Protein AF-A0A7W0AEX4-F1 (afdb_monomer)

pLDDT: mean 89.09, std 12.44, range [40.94, 96.94]

Secondary structure (DSSP, 8-state):
-EEEEEEEEEEPTTS-EEEEEEEEEEESSHHHHHHHHHHHH--HHHHTTTPEEEEEEEETTTTEE----

Nearest PDB structures (foldseek):
  5jhd-assembly1_D  TM=5.077E-01  e=1.606E+00  Homo sapiens
  8zox-assembly1_D  TM=5.909E-01  e=4.163E+00  Homo sapiens
  4mnh-assembly2_D  TM=6.016E-01  e=5.950E+00  Homo sapiens
  5i5k-assembly1_B  TM=4.001E-01  e=8.013E+00  Homo sapiens

Sequence (69 aa):
MEHFLVDVYAVDPRGHDMHLGGGLFQAPSSKAAEDMATEEYWRPQLANQGFDIGFHTDLPGTGKRVKVL

Organism: NCBI:txid321266

Solvent-accessible surface area (backbone atoms only — not comparable to full-atom values): 4058 Å² total; per-residue (Å²): 116,47,62,30,37,39,39,36,28,41,28,38,88,87,72,51,76,42,82,62,48,66,49,80,32,81,22,84,43,70,68,55,30,50,52,53,48,39,75,73,52,60,58,77,70,42,50,79,72,55,30,44,83,42,79,48,40,28,37,83,90,71,80,44,73,58,80,83,130

Radius of gyration: 12.1 Å; Cα contacts (8 Å, |Δi|>4): 133; chains: 1; bounding box: 33×22×33 Å

Foldseek 3Di:
DAKKWKWKWWQAPVRDTDTQDIDIDDDPDQVRRVVVVCVVRPDVVSVVVVTDMDMFIDHPVPRDTDDDD

Structure (mmCIF, N/CA/C/O backbone):
data_AF-A0A7W0AEX4-F1
#
_entry.id   AF-A0A7W0AEX4-F1
#
loop_
_atom_site.group_PDB
_atom_site.id
_atom_site.type_symbol
_atom_site.label_atom_id
_atom_site.label_alt_id
_atom_site.label_comp_id
_atom_site.label_asym_id
_atom_site.label_entity_id
_atom_site.label_seq_id
_atom_site.pdbx_PDB_ins_code
_atom_site.Cartn_x
_atom_site.Cartn_y
_atom_site.Cartn_z
_atom_site.occupancy
_atom_site.B_iso_or_equiv
_atom_site.auth_seq_id
_atom_site.auth_comp_id
_atom_site.auth_asym_id
_atom_site.auth_atom_id
_atom_site.pdbx_PDB_model_num
ATOM 1 N N . MET A 1 1 ? -9.026 3.309 16.892 1.00 80.25 1 MET A N 1
ATOM 2 C CA . MET A 1 1 ? -8.743 2.256 15.898 1.00 80.25 1 MET A CA 1
ATOM 3 C C . MET A 1 1 ? -9.932 2.187 14.979 1.00 80.25 1 MET A C 1
ATOM 5 O O . MET A 1 1 ? -11.054 2.195 15.472 1.00 80.25 1 MET A O 1
ATOM 9 N N . GLU A 1 2 ? -9.673 2.147 13.685 1.00 88.00 2 GLU A N 1
ATOM 10 C CA . GLU A 1 2 ? -10.682 2.093 12.633 1.00 88.00 2 GLU A CA 1
ATOM 11 C C . GLU A 1 2 ? -10.369 0.923 11.700 1.00 88.00 2 GLU A C 1
ATOM 13 O O . GLU A 1 2 ? -9.276 0.353 11.748 1.00 88.00 2 GLU A O 1
ATOM 18 N N . HIS A 1 3 ? -11.348 0.548 10.883 1.00 91.56 3 HIS A N 1
ATOM 19 C CA . HIS A 1 3 ? -11.146 -0.420 9.816 1.00 91.56 3 HIS A CA 1
ATOM 20 C C . HIS A 1 3 ? -10.857 0.326 8.518 1.00 91.56 3 HIS A C 1
ATOM 22 O O . HIS A 1 3 ? -11.576 1.263 8.181 1.00 91.56 3 HIS A O 1
ATOM 28 N N . PHE A 1 4 ? -9.845 -0.121 7.787 1.00 93.81 4 PHE A N 1
ATOM 29 C CA . PHE A 1 4 ? -9.463 0.395 6.480 1.00 93.81 4 PHE A CA 1
ATOM 30 C C . PHE A 1 4 ? -9.486 -0.758 5.485 1.00 93.81 4 PHE A C 1
ATOM 32 O O . PHE A 1 4 ? -8.923 -1.815 5.759 1.00 93.81 4 PHE A O 1
ATOM 39 N N . LEU A 1 5 ? -10.152 -0.572 4.352 1.00 94.56 5 LEU A N 1
ATOM 40 C CA . LEU A 1 5 ? -10.011 -1.466 3.210 1.00 94.56 5 LEU A CA 1
ATOM 41 C C . LEU A 1 5 ? -8.821 -0.959 2.397 1.00 94.56 5 LEU A C 1
ATOM 43 O O . LEU A 1 5 ? -8.859 0.184 1.950 1.00 94.56 5 LEU A O 1
ATOM 47 N N . VAL A 1 6 ? -7.769 -1.761 2.265 1.00 95.56 6 VAL A N 1
ATOM 48 C CA . VAL A 1 6 ? -6.545 -1.375 1.552 1.00 95.56 6 VAL A CA 1
ATOM 49 C C . VAL A 1 6 ? -6.307 -2.353 0.415 1.00 95.56 6 VAL A C 1
ATOM 51 O O . VAL A 1 6 ? -6.093 -3.535 0.676 1.00 95.56 6 VAL A O 1
ATOM 54 N N . ASP A 1 7 ? -6.300 -1.851 -0.816 1.00 95.69 7 ASP A N 1
ATOM 55 C CA . ASP A 1 7 ? -5.793 -2.563 -1.989 1.00 95.69 7 ASP A CA 1
ATOM 56 C C . ASP A 1 7 ? -4.357 -2.112 -2.280 1.00 95.69 7 ASP A C 1
ATOM 58 O O . ASP A 1 7 ? -4.047 -0.917 -2.255 1.00 95.69 7 ASP A O 1
ATOM 62 N N . VAL A 1 8 ? -3.482 -3.068 -2.577 1.00 96.38 8 VAL A N 1
ATOM 63 C CA . VAL A 1 8 ? -2.055 -2.869 -2.837 1.00 96.38 8 VAL A CA 1
ATOM 64 C C . VAL A 1 8 ? -1.760 -3.132 -4.308 1.00 96.38 8 VAL A C 1
ATOM 66 O O . VAL A 1 8 ? -2.175 -4.144 -4.880 1.00 96.38 8 VAL A O 1
ATOM 69 N N . TYR A 1 9 ? -0.992 -2.236 -4.915 1.00 96.50 9 TYR A N 1
ATOM 70 C CA . TYR A 1 9 ? -0.610 -2.282 -6.320 1.00 96.50 9 TYR A CA 1
ATOM 71 C C . TYR A 1 9 ? 0.909 -2.196 -6.468 1.00 96.50 9 TYR A C 1
ATOM 73 O O . TYR A 1 9 ? 1.586 -1.528 -5.689 1.00 96.50 9 TYR A O 1
ATOM 81 N N . ALA A 1 10 ? 1.441 -2.848 -7.497 1.00 96.94 10 ALA A N 1
ATOM 82 C CA . ALA A 1 10 ? 2.759 -2.549 -8.034 1.00 96.94 10 ALA A CA 1
ATOM 83 C C . ALA A 1 10 ? 2.590 -1.634 -9.243 1.00 96.94 10 ALA A C 1
ATOM 85 O O . ALA A 1 10 ? 1.917 -2.007 -10.202 1.00 96.94 10 ALA A O 1
ATOM 86 N N . VAL A 1 11 ? 3.203 -0.462 -9.196 1.00 96.25 11 VAL A N 1
ATOM 87 C CA . VAL A 1 11 ? 3.159 0.547 -10.251 1.00 96.25 11 VAL A CA 1
ATOM 88 C C . VAL A 1 11 ? 4.437 0.427 -11.065 1.00 96.25 11 VAL A C 1
ATOM 90 O O . VAL A 1 11 ? 5.532 0.567 -10.524 1.00 96.25 11 VAL A O 1
ATOM 93 N N . ASP A 1 12 ? 4.321 0.111 -12.351 1.00 94.00 12 ASP A N 1
ATOM 94 C CA . ASP A 1 12 ? 5.488 0.023 -13.225 1.00 94.00 12 ASP A C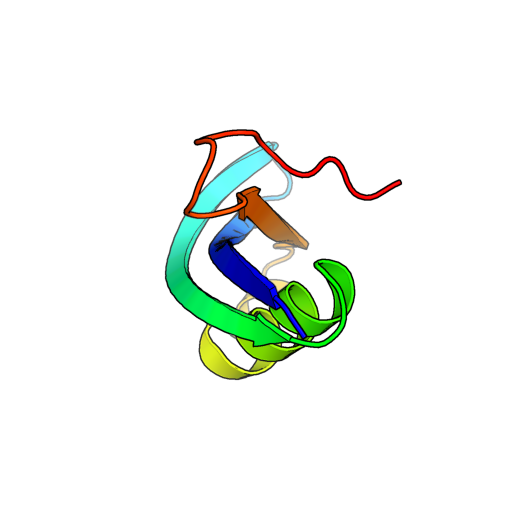A 1
ATOM 95 C C . ASP A 1 12 ? 6.046 1.427 -13.574 1.00 94.00 12 ASP A C 1
ATOM 97 O O . ASP A 1 12 ? 5.341 2.433 -13.445 1.00 94.00 12 ASP A O 1
ATOM 101 N N . PRO A 1 13 ? 7.287 1.539 -14.088 1.00 92.00 13 PRO A N 1
ATOM 102 C CA . PRO A 1 13 ? 7.863 2.826 -14.505 1.00 92.00 13 PRO A CA 1
ATOM 103 C C . PRO A 1 13 ? 7.091 3.569 -15.606 1.00 92.00 13 PRO A C 1
ATOM 105 O O . PRO A 1 13 ? 7.404 4.717 -15.919 1.00 92.00 13 PRO A O 1
ATOM 108 N N . ARG A 1 14 ? 6.139 2.904 -16.266 1.00 93.25 14 ARG A N 1
ATOM 109 C CA . ARG A 1 14 ? 5.278 3.468 -17.310 1.00 93.25 14 ARG A CA 1
ATOM 110 C C . ARG A 1 14 ? 3.939 3.946 -16.734 1.00 93.25 14 ARG A C 1
ATOM 112 O O . ARG A 1 14 ? 3.140 4.497 -17.488 1.00 93.25 14 ARG A O 1
ATOM 119 N N . GLY A 1 15 ? 3.711 3.779 -15.429 1.00 89.75 15 GLY A N 1
ATOM 120 C CA . GLY A 1 15 ? 2.492 4.161 -14.722 1.00 89.75 15 GLY A CA 1
ATOM 121 C C . GLY A 1 15 ? 1.358 3.141 -14.838 1.00 89.75 15 GLY A C 1
ATOM 122 O O . GLY A 1 15 ? 0.198 3.521 -14.706 1.00 89.75 15 GLY A O 1
ATOM 123 N N . HIS A 1 16 ? 1.659 1.877 -15.147 1.00 93.06 16 HIS A N 1
ATOM 124 C CA . HIS A 1 16 ? 0.669 0.803 -15.152 1.00 93.06 16 HIS A CA 1
ATOM 125 C C . HIS A 1 16 ? 0.604 0.128 -13.783 1.00 93.06 16 HIS A C 1
ATOM 127 O O . HIS A 1 16 ? 1.618 -0.341 -13.265 1.00 93.06 16 HIS A O 1
ATOM 133 N N . ASP A 1 17 ? -0.611 -0.005 -13.255 1.00 93.88 17 ASP A N 1
ATOM 134 C CA . ASP A 1 17 ? -0.852 -0.612 -11.950 1.00 93.88 17 ASP A CA 1
ATOM 135 C C . ASP A 1 17 ? -1.174 -2.108 -12.088 1.00 93.88 17 ASP A C 1
ATOM 137 O O . ASP A 1 17 ? -2.070 -2.513 -12.835 1.00 93.88 17 ASP A O 1
ATOM 141 N N . MET A 1 18 ? -0.474 -2.942 -11.323 1.00 94.62 18 MET A N 1
ATOM 142 C CA . MET A 1 18 ? -0.748 -4.369 -11.165 1.00 94.62 18 MET A CA 1
ATOM 143 C C . MET A 1 18 ? -1.234 -4.639 -9.741 1.00 94.62 18 MET A C 1
ATOM 145 O O . MET A 1 18 ? -0.480 -4.477 -8.785 1.00 94.62 18 MET A O 1
ATOM 149 N N . HIS A 1 19 ? -2.481 -5.087 -9.595 1.00 95.56 19 HIS A N 1
ATOM 150 C CA . HIS A 1 19 ? -3.052 -5.424 -8.290 1.00 95.56 19 HIS A CA 1
ATOM 151 C C . HIS A 1 19 ? -2.337 -6.634 -7.666 1.00 95.56 19 HIS A C 1
ATOM 153 O O . HIS A 1 19 ? -2.263 -7.703 -8.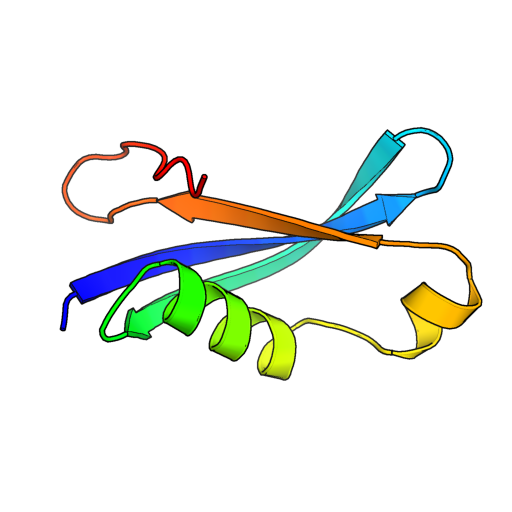278 1.00 95.56 19 HIS A O 1
ATOM 159 N N . LEU A 1 20 ? -1.814 -6.461 -6.450 1.00 95.19 20 LEU A N 1
ATOM 160 C CA . LEU A 1 20 ? -1.095 -7.495 -5.700 1.00 95.19 20 LEU A CA 1
ATOM 161 C C . LEU A 1 20 ? -1.992 -8.226 -4.696 1.00 95.19 20 LEU A C 1
ATOM 163 O O . LEU A 1 20 ? -1.741 -9.394 -4.398 1.00 95.19 20 LEU A O 1
ATOM 167 N N . GLY A 1 21 ? -3.025 -7.554 -4.192 1.00 95.12 21 GLY A N 1
ATOM 168 C CA . GLY A 1 21 ? -3.922 -8.055 -3.158 1.00 95.12 21 GLY A CA 1
ATOM 169 C C . GLY A 1 21 ? -4.526 -6.909 -2.356 1.00 95.12 21 GLY A C 1
ATOM 170 O O . GLY A 1 21 ? -4.150 -5.755 -2.538 1.00 95.12 21 GLY A O 1
ATOM 171 N N . GLY A 1 22 ? -5.447 -7.234 -1.458 1.00 94.25 22 GLY A N 1
ATOM 172 C CA . GLY A 1 22 ? -6.096 -6.243 -0.618 1.00 94.25 22 GLY A CA 1
ATOM 173 C C . GLY A 1 22 ? -6.943 -6.884 0.468 1.00 94.25 22 GLY A C 1
ATOM 174 O O . GLY A 1 22 ? -7.358 -8.041 0.350 1.00 94.25 22 GLY A O 1
ATOM 175 N N . GLY A 1 23 ? -7.178 -6.136 1.542 1.00 93.75 23 GLY A N 1
ATOM 176 C CA . GLY A 1 23 ? -7.810 -6.661 2.744 1.00 93.75 23 GLY A CA 1
ATOM 177 C C . GLY A 1 23 ? -8.339 -5.588 3.686 1.00 93.75 23 GLY A C 1
ATOM 178 O O . GLY A 1 23 ? -8.142 -4.388 3.492 1.00 93.75 23 GLY A O 1
ATOM 179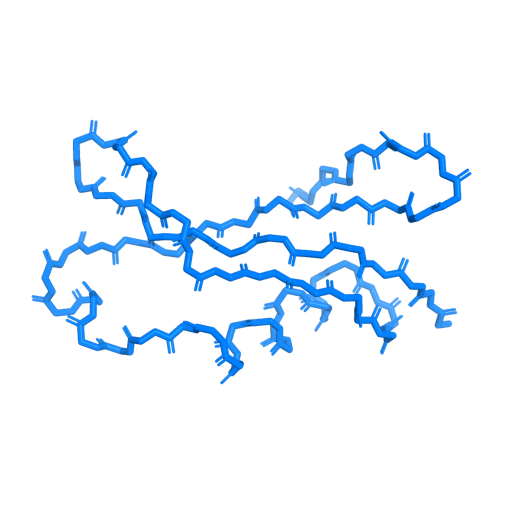 N N . LEU A 1 24 ? -9.049 -6.048 4.718 1.00 94.25 24 LEU A N 1
ATOM 180 C CA . LEU A 1 24 ? -9.553 -5.202 5.792 1.00 94.25 24 LEU A CA 1
ATOM 181 C C . LEU A 1 24 ? -8.551 -5.181 6.949 1.00 94.25 24 LEU A C 1
ATOM 183 O O . LEU A 1 24 ? -8.364 -6.185 7.632 1.00 94.25 24 LEU A O 1
ATOM 187 N N . PHE A 1 25 ? -7.980 -4.015 7.221 1.00 94.31 25 PHE A N 1
ATOM 188 C CA . PHE A 1 25 ? -6.988 -3.809 8.269 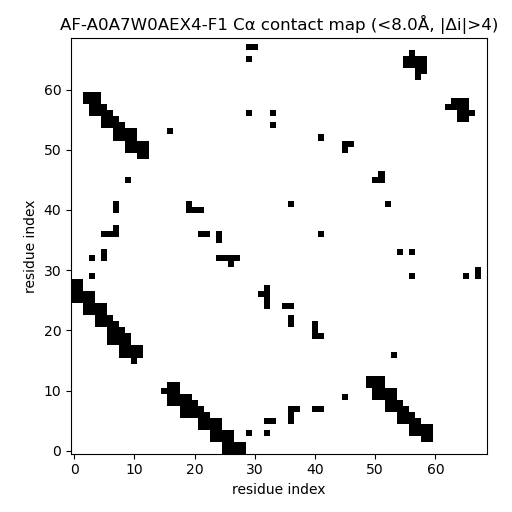1.00 94.31 25 PHE A CA 1
ATOM 189 C C . PHE A 1 25 ? -7.580 -2.998 9.417 1.00 94.31 25 PHE A C 1
ATOM 191 O O . PHE A 1 25 ? -8.201 -1.957 9.204 1.00 94.31 25 PHE A O 1
ATOM 198 N N . GLN A 1 26 ? -7.390 -3.465 10.652 1.00 94.75 26 GLN A N 1
ATOM 199 C CA . GLN A 1 26 ? -7.729 -2.697 11.847 1.00 94.75 26 GLN A CA 1
ATOM 200 C C . GLN A 1 26 ? -6.488 -1.937 12.318 1.00 94.75 26 GLN A C 1
ATOM 202 O O . GLN A 1 26 ? -5.553 -2.537 12.841 1.00 94.75 26 GLN A O 1
ATOM 207 N N . ALA A 1 27 ? -6.485 -0.616 12.144 1.00 94.00 27 ALA A N 1
ATOM 208 C CA . ALA A 1 27 ? -5.305 0.215 12.364 1.00 94.00 27 ALA A CA 1
ATOM 209 C C . ALA A 1 27 ? -5.657 1.541 13.069 1.00 94.00 27 ALA A C 1
ATOM 211 O O . ALA A 1 27 ? -6.821 1.959 13.103 1.00 94.00 27 ALA A O 1
ATOM 212 N N . PRO A 1 28 ? -4.678 2.230 13.682 1.00 94.12 28 PRO A N 1
ATOM 213 C CA . PRO A 1 28 ? -4.892 3.563 14.245 1.00 94.12 28 PRO A CA 1
ATOM 214 C C . PRO A 1 28 ? -5.024 4.666 13.179 1.00 94.12 28 PRO A C 1
ATOM 216 O O . PRO A 1 28 ? -5.544 5.731 13.497 1.00 94.12 28 PRO A O 1
ATOM 219 N N . SER A 1 29 ? -4.567 4.431 11.946 1.00 93.94 29 SER A N 1
ATOM 220 C CA . SER A 1 29 ? -4.637 5.370 10.819 1.00 93.94 29 SER A CA 1
ATOM 221 C C . SER A 1 29 ? -4.580 4.624 9.481 1.00 93.94 29 SER A C 1
ATOM 223 O O . SER A 1 29 ? -4.166 3.464 9.441 1.00 93.94 29 SER A O 1
ATOM 225 N N . SER A 1 30 ? -4.936 5.298 8.383 1.00 92.94 30 SER A N 1
ATOM 226 C CA . SER A 1 30 ? -4.811 4.743 7.027 1.00 92.94 30 SER A CA 1
ATOM 227 C C . SER A 1 30 ? -3.364 4.412 6.676 1.00 92.94 30 SER A C 1
ATOM 229 O O . SER A 1 30 ? -3.103 3.357 6.117 1.00 92.94 30 SER A O 1
ATOM 231 N N . LYS A 1 31 ? -2.410 5.257 7.086 1.00 94.81 31 LYS A N 1
ATOM 232 C CA . LYS A 1 31 ? -0.985 4.995 6.868 1.00 94.81 31 LYS A CA 1
ATOM 233 C C . LYS A 1 31 ? -0.524 3.722 7.582 1.00 94.81 31 LYS A C 1
ATOM 235 O O . LYS A 1 31 ? 0.166 2.905 6.989 1.00 94.81 31 LYS A O 1
ATOM 240 N N . ALA A 1 32 ? -0.957 3.520 8.826 1.00 95.62 32 ALA A N 1
ATOM 241 C CA . ALA A 1 32 ? -0.648 2.291 9.549 1.00 95.62 32 ALA A CA 1
ATOM 242 C C . ALA A 1 32 ? -1.296 1.058 8.890 1.00 95.62 32 ALA A C 1
ATOM 244 O O . ALA A 1 32 ? -0.694 -0.008 8.883 1.00 95.62 32 ALA A O 1
ATOM 245 N N . ALA A 1 33 ? -2.491 1.196 8.304 1.00 95.75 33 ALA A N 1
ATOM 246 C CA . ALA A 1 33 ? -3.112 0.125 7.525 1.00 95.75 33 ALA A CA 1
ATOM 247 C C . ALA A 1 33 ? -2.334 -0.188 6.233 1.00 95.75 33 ALA A C 1
ATOM 249 O O . ALA A 1 33 ? -2.160 -1.355 5.901 1.00 95.75 33 ALA A O 1
ATOM 250 N N . GLU A 1 34 ? -1.833 0.829 5.532 1.00 96.56 34 GLU A N 1
ATOM 251 C CA . GLU A 1 34 ? -0.978 0.669 4.346 1.00 96.56 34 GLU A CA 1
ATOM 252 C C . GLU A 1 34 ? 0.355 -0.004 4.687 1.00 96.56 34 GLU A C 1
ATOM 254 O O . GLU A 1 34 ? 0.820 -0.854 3.930 1.00 96.56 34 GLU A O 1
ATOM 259 N N . ASP A 1 35 ? 0.951 0.316 5.838 1.00 96.38 35 ASP A N 1
ATOM 260 C CA . ASP A 1 35 ? 2.171 -0.345 6.318 1.00 96.38 35 ASP A CA 1
ATOM 261 C C . ASP A 1 35 ? 1.912 -1.838 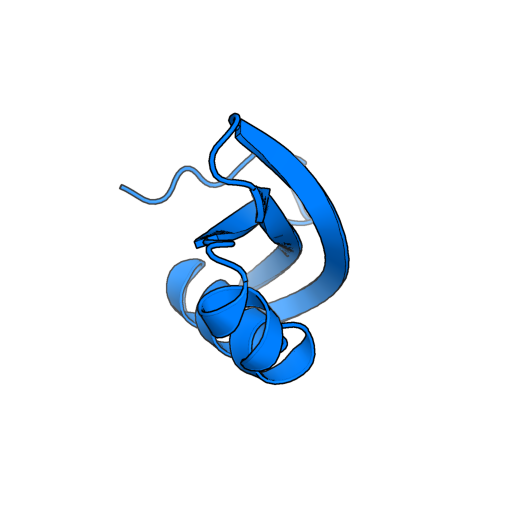6.593 1.00 96.38 35 ASP A C 1
ATOM 263 O O . ASP A 1 35 ? 2.662 -2.690 6.118 1.00 96.38 35 ASP A O 1
ATOM 267 N N . MET A 1 36 ? 0.795 -2.174 7.250 1.00 96.81 36 MET A N 1
ATOM 268 C CA . MET A 1 36 ? 0.377 -3.570 7.453 1.00 96.81 36 MET A CA 1
ATOM 269 C C . MET A 1 36 ? 0.119 -4.293 6.120 1.00 96.81 36 MET A C 1
ATOM 271 O O . MET A 1 36 ? 0.574 -5.418 5.923 1.00 96.81 36 MET A O 1
ATOM 275 N N . ALA A 1 37 ? -0.569 -3.642 5.178 1.00 96.19 37 ALA A N 1
ATOM 276 C CA . ALA A 1 37 ? -0.841 -4.202 3.856 1.00 96.19 37 ALA A CA 1
ATOM 277 C C . ALA A 1 37 ? 0.442 -4.387 3.026 1.00 96.19 37 ALA A C 1
ATOM 279 O O . ALA A 1 37 ? 0.552 -5.333 2.246 1.00 96.19 37 ALA A O 1
ATOM 280 N N . THR A 1 38 ? 1.432 -3.511 3.214 1.00 96.19 38 THR A N 1
ATOM 281 C CA . THR A 1 38 ? 2.765 -3.638 2.612 1.00 96.19 38 THR A CA 1
ATOM 282 C C . THR A 1 38 ? 3.458 -4.896 3.112 1.00 96.19 38 THR A C 1
ATOM 284 O O . THR A 1 38 ? 3.954 -5.669 2.300 1.00 96.19 38 THR A O 1
ATOM 287 N N . GLU A 1 39 ? 3.473 -5.130 4.424 1.00 95.81 39 GLU A N 1
ATOM 288 C CA . GLU A 1 39 ? 4.089 -6.328 5.007 1.00 95.81 39 GLU A CA 1
ATOM 289 C C . GLU A 1 39 ? 3.460 -7.629 4.484 1.00 95.81 39 GLU A C 1
ATOM 291 O O . GLU A 1 39 ? 4.165 -8.623 4.307 1.00 95.81 39 GLU A O 1
ATOM 296 N N . GLU A 1 40 ? 2.154 -7.621 4.200 1.00 95.62 40 GLU A N 1
ATOM 297 C CA . GLU A 1 40 ? 1.423 -8.801 3.731 1.00 95.62 40 GLU A CA 1
ATOM 298 C C . GLU A 1 40 ? 1.540 -9.037 2.215 1.00 95.62 40 GLU A C 1
ATOM 300 O O . GLU A 1 40 ? 1.748 -10.172 1.776 1.00 95.62 40 GLU A O 1
ATOM 305 N N . TYR A 1 41 ? 1.406 -7.984 1.403 1.00 95.31 41 TYR A N 1
ATOM 306 C CA . TYR A 1 41 ? 1.235 -8.118 -0.050 1.00 95.31 41 TYR A CA 1
ATOM 307 C C . TYR A 1 41 ? 2.440 -7.664 -0.878 1.00 95.31 41 TYR A C 1
ATOM 309 O O . TYR A 1 41 ? 2.576 -8.089 -2.033 1.00 95.31 41 TYR A O 1
ATOM 317 N N . TRP A 1 42 ? 3.326 -6.820 -0.338 1.00 94.75 42 TRP A N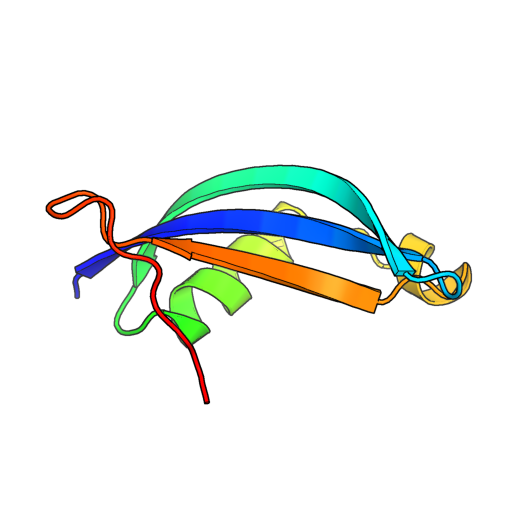 1
ATOM 318 C CA . TRP A 1 42 ? 4.472 -6.332 -1.101 1.00 94.75 42 TRP A CA 1
ATOM 319 C C . TRP A 1 42 ? 5.514 -7.424 -1.326 1.00 94.75 42 TRP A C 1
ATOM 321 O O . TRP A 1 42 ? 5.872 -8.191 -0.435 1.00 94.75 42 TRP A O 1
ATOM 331 N N . ARG A 1 43 ? 6.064 -7.457 -2.542 1.00 93.38 43 ARG A N 1
ATOM 332 C CA . ARG A 1 43 ? 7.136 -8.383 -2.916 1.00 93.38 43 ARG A CA 1
ATOM 333 C C . ARG A 1 43 ? 8.408 -7.584 -3.180 1.00 93.38 43 ARG A C 1
ATOM 335 O O . ARG A 1 43 ? 8.475 -6.915 -4.210 1.00 93.38 43 ARG A O 1
ATOM 342 N N . PRO A 1 44 ? 9.450 -7.678 -2.332 1.00 91.12 44 PRO A N 1
ATOM 343 C CA . PRO A 1 44 ? 10.678 -6.895 -2.499 1.00 91.12 44 PRO A CA 1
ATOM 344 C C . PRO A 1 44 ? 11.368 -7.064 -3.862 1.00 91.12 44 PRO A C 1
ATOM 346 O O . PRO A 1 44 ? 12.087 -6.177 -4.311 1.00 91.12 44 PRO A O 1
ATOM 349 N N . GLN A 1 45 ? 11.140 -8.183 -4.559 1.00 93.81 45 GLN A N 1
ATOM 350 C CA . GLN A 1 45 ? 11.678 -8.415 -5.901 1.00 93.81 45 GLN A CA 1
ATOM 351 C C . GLN A 1 45 ? 11.111 -7.453 -6.955 1.00 93.81 45 GLN A C 1
ATOM 353 O O . GLN A 1 45 ? 11.775 -7.223 -7.962 1.00 93.81 45 GLN A O 1
ATOM 358 N N . LEU A 1 46 ? 9.921 -6.885 -6.735 1.00 92.44 46 LEU A N 1
ATOM 359 C CA . LEU A 1 46 ? 9.305 -5.912 -7.640 1.00 92.44 46 LEU A CA 1
ATOM 360 C C . LEU A 1 46 ? 10.067 -4.580 -7.631 1.00 92.44 46 LEU A C 1
ATOM 362 O O . LEU A 1 46 ? 10.293 -4.012 -8.697 1.00 92.44 46 LEU A O 1
ATOM 366 N N . ALA A 1 47 ? 10.594 -4.158 -6.475 1.00 92.56 47 ALA A N 1
ATOM 367 C CA . ALA A 1 47 ? 11.483 -2.994 -6.392 1.00 92.56 47 ALA A CA 1
ATOM 368 C C . ALA A 1 47 ? 12.743 -3.180 -7.258 1.00 92.56 47 ALA A C 1
ATOM 370 O O . ALA A 1 47 ? 13.151 -2.275 -7.981 1.00 92.56 47 ALA A O 1
ATOM 371 N N . ASN A 1 48 ? 13.319 -4.390 -7.274 1.00 92.62 48 ASN A N 1
ATOM 372 C CA . ASN A 1 48 ? 14.473 -4.706 -8.129 1.00 92.62 48 ASN A CA 1
ATOM 373 C C . ASN A 1 48 ? 14.137 -4.685 -9.631 1.00 92.62 48 ASN A C 1
ATOM 375 O O . ASN A 1 48 ? 15.040 -4.611 -10.461 1.00 92.62 48 ASN A O 1
ATOM 379 N N . GLN A 1 49 ? 12.853 -4.774 -9.985 1.00 92.44 49 GLN A N 1
ATOM 380 C CA . GLN A 1 49 ? 12.347 -4.671 -11.355 1.00 92.44 49 GLN A CA 1
ATOM 381 C C . GLN A 1 49 ? 11.912 -3.239 -11.711 1.00 92.44 49 GLN A C 1
ATOM 383 O O . GLN A 1 49 ? 11.454 -3.004 -12.827 1.00 92.44 49 GLN A O 1
ATOM 388 N N . GLY A 1 50 ? 12.080 -2.286 -10.787 1.00 93.69 50 GLY A N 1
ATOM 389 C CA . GLY A 1 50 ? 11.727 -0.881 -10.970 1.00 93.69 50 GLY A CA 1
ATOM 390 C C . GLY A 1 50 ? 10.262 -0.554 -10.686 1.00 93.69 50 GLY A C 1
ATOM 391 O O . GLY A 1 50 ? 9.823 0.522 -11.070 1.00 93.69 50 GLY A O 1
ATOM 392 N N . PHE A 1 51 ? 9.504 -1.455 -10.057 1.00 96.12 51 PHE A N 1
ATOM 393 C CA . PHE A 1 51 ? 8.142 -1.145 -9.629 1.00 96.12 51 PHE A CA 1
ATOM 394 C C . PHE A 1 51 ? 8.142 -0.377 -8.308 1.00 96.12 51 PHE A C 1
ATOM 396 O O . PHE A 1 51 ? 8.867 -0.738 -7.377 1.00 96.12 51 PHE A O 1
ATOM 403 N N . ASP A 1 52 ? 7.242 0.593 -8.214 1.00 95.19 52 ASP A N 1
ATOM 404 C CA . ASP A 1 52 ? 6.884 1.278 -6.978 1.00 95.19 52 ASP A CA 1
ATOM 405 C C . ASP A 1 52 ? 5.641 0.637 -6.347 1.00 95.19 52 ASP A C 1
ATOM 407 O O . ASP A 1 52 ? 4.865 -0.052 -7.012 1.00 95.19 52 ASP A O 1
ATOM 411 N N . ILE A 1 53 ? 5.442 0.845 -5.047 1.00 95.69 53 ILE A N 1
ATOM 412 C CA . ILE A 1 53 ? 4.233 0.395 -4.350 1.00 95.69 53 ILE A CA 1
ATOM 413 C C . ILE A 1 53 ? 3.166 1.494 -4.366 1.00 95.69 53 ILE A C 1
ATOM 415 O O . ILE A 1 53 ? 3.455 2.660 -4.099 1.00 95.69 53 ILE A O 1
ATOM 419 N N . GLY A 1 54 ? 1.926 1.114 -4.663 1.00 94.75 54 GLY A N 1
ATOM 420 C CA . GLY A 1 54 ? 0.755 1.983 -4.631 1.00 94.75 54 GLY A CA 1
ATOM 421 C C . GLY A 1 54 ? -0.345 1.418 -3.739 1.00 94.75 54 GLY A C 1
ATOM 422 O O . GLY A 1 54 ? -0.448 0.204 -3.558 1.00 94.75 54 GLY A O 1
ATOM 423 N N . PHE A 1 55 ? -1.189 2.304 -3.210 1.00 95.44 55 PHE A N 1
ATOM 424 C CA . PHE A 1 55 ? -2.298 1.938 -2.330 1.00 95.44 55 PHE A CA 1
ATOM 425 C C . PHE A 1 55 ? -3.601 2.596 -2.767 1.00 95.44 55 PHE A C 1
ATOM 427 O O . PHE A 1 55 ? -3.640 3.752 -3.203 1.00 95.44 55 PHE A O 1
ATOM 434 N N . HIS A 1 56 ? -4.698 1.875 -2.572 1.00 93.88 56 HIS A N 1
ATOM 435 C CA . HIS A 1 56 ? -6.031 2.452 -2.519 1.00 93.88 56 HIS A CA 1
ATOM 436 C C . HIS A 1 56 ? -6.631 2.121 -1.157 1.00 93.88 56 HIS A C 1
ATOM 438 O O . HIS A 1 56 ? -6.901 0.961 -0.871 1.00 93.88 56 HIS A O 1
ATOM 444 N N . THR A 1 57 ? -6.858 3.149 -0.339 1.00 93.31 57 THR A N 1
ATOM 445 C CA . THR A 1 57 ? -7.374 2.993 1.025 1.00 93.31 57 THR A CA 1
ATOM 446 C C . THR A 1 57 ? -8.768 3.609 1.152 1.00 93.31 57 THR A C 1
ATOM 448 O O . THR A 1 57 ? -8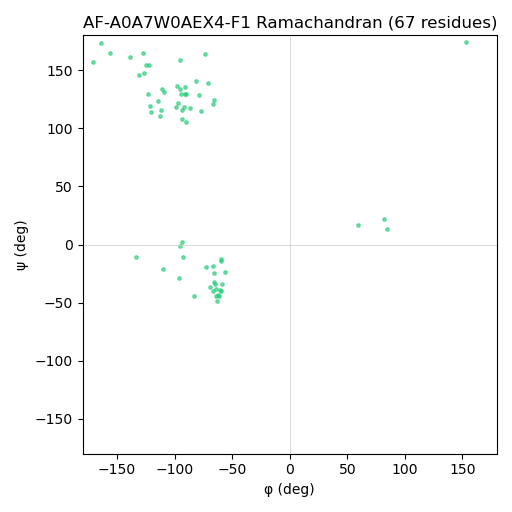.946 4.800 0.895 1.00 93.31 57 THR A O 1
ATOM 451 N N . ASP A 1 58 ? -9.758 2.826 1.580 1.00 90.12 58 ASP A N 1
ATOM 452 C CA . ASP A 1 58 ? -11.151 3.239 1.795 1.00 90.12 58 ASP A CA 1
ATOM 453 C C . ASP A 1 58 ? -11.608 2.989 3.242 1.00 90.12 58 ASP A C 1
ATOM 455 O O . ASP A 1 58 ? -11.134 2.078 3.924 1.00 90.12 58 ASP A O 1
ATOM 459 N N . LEU A 1 59 ? -12.596 3.762 3.709 1.00 87.19 59 LEU A N 1
ATOM 460 C CA . LEU A 1 59 ? -13.298 3.488 4.969 1.00 87.19 59 LEU A CA 1
ATOM 461 C C . LEU A 1 59 ? -14.549 2.612 4.715 1.00 87.19 59 LEU A C 1
ATOM 463 O O . LEU A 1 59 ? -15.493 3.089 4.067 1.00 87.19 59 LEU A O 1
ATOM 467 N N . PRO A 1 60 ? -14.634 1.385 5.279 1.00 72.69 60 PRO A N 1
ATOM 468 C CA . PRO A 1 60 ? -15.681 0.389 4.996 1.00 72.69 60 PRO A CA 1
ATOM 469 C C . PRO A 1 60 ? -17.121 0.829 5.300 1.00 72.69 60 PRO A C 1
ATOM 471 O O . PRO A 1 60 ? -18.066 0.182 4.864 1.00 72.69 60 PRO A O 1
ATOM 474 N N . GLY A 1 61 ? -17.317 1.924 6.038 1.00 61.41 61 GLY A N 1
ATOM 475 C CA . GLY A 1 61 ? -18.645 2.453 6.369 1.00 61.41 61 GLY A CA 1
ATOM 476 C C . GLY A 1 61 ? -19.184 3.517 5.411 1.00 61.41 61 GLY A C 1
ATOM 477 O O . GLY A 1 61 ? -20.346 3.896 5.527 1.00 61.41 61 GLY A O 1
ATOM 478 N N . THR A 1 62 ? -18.367 4.046 4.494 1.00 58.91 62 THR A N 1
ATOM 479 C CA . THR A 1 62 ? -18.774 5.190 3.653 1.00 58.91 62 THR A CA 1
ATOM 480 C C . THR A 1 62 ? -18.457 5.036 2.169 1.00 58.91 62 THR A C 1
ATOM 482 O O . THR A 1 62 ? -18.921 5.862 1.384 1.00 58.91 62 THR A O 1
ATOM 485 N N . GLY A 1 63 ? -17.666 4.026 1.776 1.00 57.72 63 GLY A N 1
ATOM 486 C CA . GLY A 1 63 ? -17.163 3.886 0.402 1.00 57.72 63 GLY A CA 1
ATOM 487 C C . GLY A 1 63 ? -16.330 5.090 -0.057 1.00 57.72 63 GLY A C 1
ATOM 488 O O . GLY A 1 63 ? -16.172 5.319 -1.254 1.00 57.72 63 GLY A O 1
ATOM 489 N N . LYS A 1 64 ? -15.862 5.920 0.887 1.00 61.47 64 LYS A N 1
ATOM 490 C CA . LYS A 1 64 ? -15.046 7.094 0.598 1.00 61.47 64 LYS A CA 1
ATOM 491 C C . LYS A 1 64 ? -13.575 6.712 0.610 1.00 61.47 64 LYS A C 1
ATOM 493 O O . LYS A 1 64 ? -13.079 6.187 1.609 1.00 61.47 64 LYS A O 1
ATOM 498 N N . ARG A 1 65 ? -12.903 7.116 -0.466 1.00 67.31 65 ARG A N 1
ATOM 499 C CA . ARG A 1 65 ? -11.455 7.037 -0.620 1.00 67.31 65 ARG A CA 1
ATOM 500 C C . ARG A 1 65 ? -10.767 7.971 0.356 1.00 67.31 65 ARG A C 1
ATOM 502 O O . ARG A 1 65 ? -11.004 9.182 0.347 1.00 67.31 65 ARG A O 1
ATOM 509 N N . VAL A 1 66 ? -9.928 7.396 1.205 1.00 71.38 66 VAL A N 1
ATOM 510 C CA . VAL A 1 66 ? -9.048 8.137 2.096 1.00 71.38 66 VAL A CA 1
ATOM 511 C C . VAL A 1 66 ? -7.888 8.635 1.251 1.00 71.38 66 VAL A C 1
ATOM 513 O O . VAL A 1 66 ? -7.117 7.859 0.693 1.00 71.38 66 VAL A O 1
ATOM 516 N N . LYS A 1 67 ? -7.785 9.955 1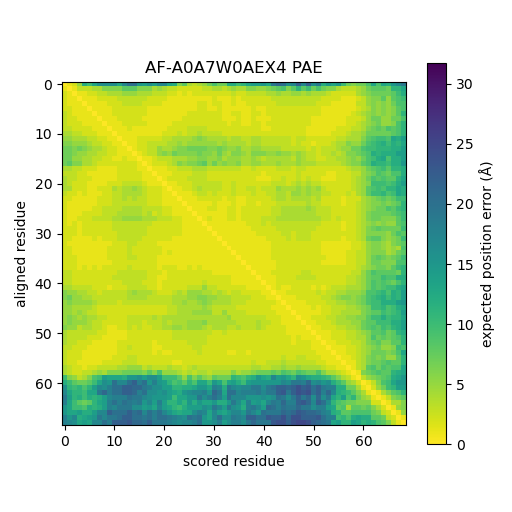.114 1.00 58.16 67 LYS A 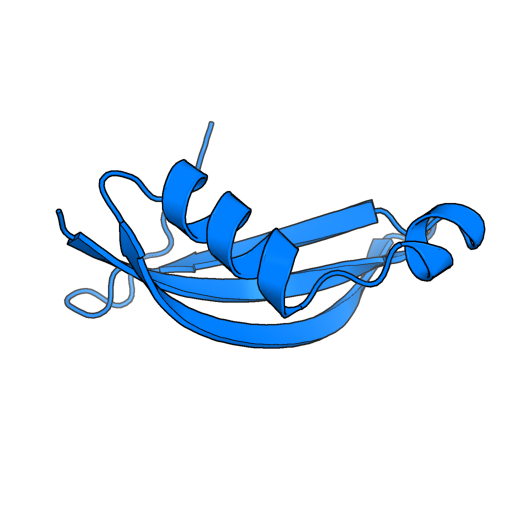N 1
ATOM 517 C CA . LYS A 1 67 ? -6.643 10.589 0.462 1.00 58.16 67 LYS A CA 1
ATOM 518 C C . LYS A 1 67 ? -5.600 10.858 1.541 1.00 58.16 67 LYS A C 1
ATOM 520 O O . LYS A 1 67 ? -5.807 11.743 2.369 1.00 58.16 67 LYS A O 1
ATOM 525 N N . VAL A 1 68 ? -4.531 10.071 1.568 1.00 55.75 68 VAL A N 1
ATOM 526 C CA . VAL A 1 68 ? -3.376 10.355 2.427 1.00 55.75 68 VAL A CA 1
ATOM 527 C C . VAL A 1 68 ? -2.544 11.440 1.735 1.00 55.75 68 VAL A C 1
ATOM 529 O O . VAL A 1 68 ? -2.304 11.349 0.530 1.00 55.75 68 VAL A O 1
ATOM 532 N N . LEU A 1 69 ? -2.229 12.512 2.471 1.00 40.94 69 LEU A N 1
ATOM 533 C CA . LEU A 1 69 ? -1.364 13.622 2.044 1.00 40.94 69 LEU A CA 1
ATOM 534 C C . LEU A 1 69 ? 0.094 13.327 2.390 1.00 40.94 69 LEU A C 1
ATOM 536 O O . LEU A 1 69 ? 0.314 12.762 3.485 1.00 40.94 69 LEU A O 1
#

Mean predicted aligned error: 4.92 Å